Protein AF-A0A9J5WFI3-F1 (afdb_monomer_lite)

Sequence (88 aa):
MNILSFCSNVWCLPITNDVGTNNEQLLKDEFYIGLGQKRATGEEYYNFLDEFMKVVKQNYGEKVLVQVSNLKLVKDHIDFQVTSDICN

Secondary structure (DSSP, 8-state):
--------TTSEEEEEE------HHHHT-TT--S-SSPPP-THHHHHHHHHHHHHHHHHH-TTEEEEEE---TTSSSEEEEEEETT--

Organism: Solanum commersonii (NCBI:txid4109)

Foldseek 3Di:
DDPPLCDDPVFKDKDKDAQFFPDVVLLPDPPNPGDSDHGDDDPVVVVVVVVVVVVLCVVQHPQKDKDWPDPDPPDRITIIIIGHPPSD

Radius of gyration: 15.44 Å; chains: 1; bounding box: 37×34×35 Å

InterPro domains:
  IPR012301 Malic enzyme, N-terminal domain [PF00390] (11-70)
  IPR037062 Malic enzyme, N-terminal domain superfamily [G3DSA:3.40.50.10380] (3-84)
  IPR046346 Aminoacid dehydrogenase-like, N-terminal domain superfamily [SSF53223] (6-72)

pLDDT: mean 75.85, std 15.87, range [30.75, 92.62]

Structure (mmCIF, N/CA/C/O backbone):
data_AF-A0A9J5WFI3-F1
#
_entry.id   AF-A0A9J5WFI3-F1
#
loop_
_atom_site.group_PDB
_atom_site.id
_atom_site.type_symbol
_atom_site.label_atom_id
_atom_site.label_alt_id
_atom_site.label_comp_id
_atom_site.label_asym_id
_atom_site.label_entity_id
_atom_site.label_seq_id
_atom_site.pdbx_PDB_ins_code
_atom_site.Cartn_x
_atom_site.Cartn_y
_atom_site.Cartn_z
_atom_site.occupancy
_atom_site.B_iso_or_equiv
_atom_site.auth_seq_id
_atom_site.auth_comp_id
_atom_site.auth_asym_id
_atom_site.auth_atom_id
_atom_site.pdbx_PDB_model_num
ATOM 1 N N . MET A 1 1 ? 6.442 28.535 -12.485 1.00 31.44 1 MET A N 1
ATOM 2 C CA . MET A 1 1 ? 6.742 27.680 -13.650 1.00 31.44 1 MET A CA 1
ATOM 3 C C . MET A 1 1 ? 6.133 26.323 -13.337 1.00 31.44 1 MET A C 1
ATOM 5 O O . MET A 1 1 ? 6.713 25.571 -12.570 1.00 31.44 1 MET A O 1
ATOM 9 N N . ASN A 1 2 ? 4.887 26.097 -13.762 1.00 30.75 2 ASN A N 1
ATOM 10 C CA . ASN A 1 2 ? 4.140 24.887 -13.416 1.00 30.75 2 ASN A CA 1
ATOM 11 C C . ASN A 1 2 ? 4.513 23.799 -14.420 1.00 30.75 2 ASN A C 1
ATOM 13 O O . ASN A 1 2 ? 4.014 23.804 -15.541 1.00 30.75 2 ASN A O 1
ATOM 17 N N . ILE A 1 3 ? 5.408 22.898 -14.028 1.00 38.53 3 ILE A N 1
ATOM 18 C CA . ILE A 1 3 ? 5.637 21.663 -14.775 1.00 38.53 3 ILE A CA 1
ATOM 19 C C . ILE A 1 3 ? 4.525 20.701 -14.351 1.00 38.53 3 ILE A C 1
ATOM 21 O O . ILE A 1 3 ? 4.667 19.937 -13.403 1.00 38.53 3 ILE A O 1
ATOM 25 N N . LEU A 1 4 ? 3.380 20.776 -15.031 1.00 44.34 4 LEU A N 1
ATOM 26 C CA . LEU A 1 4 ? 2.538 19.595 -15.192 1.00 44.34 4 LEU A CA 1
ATOM 27 C C . LEU A 1 4 ? 3.256 18.741 -16.236 1.00 44.34 4 LEU A C 1
ATOM 29 O O . LEU A 1 4 ? 3.051 18.9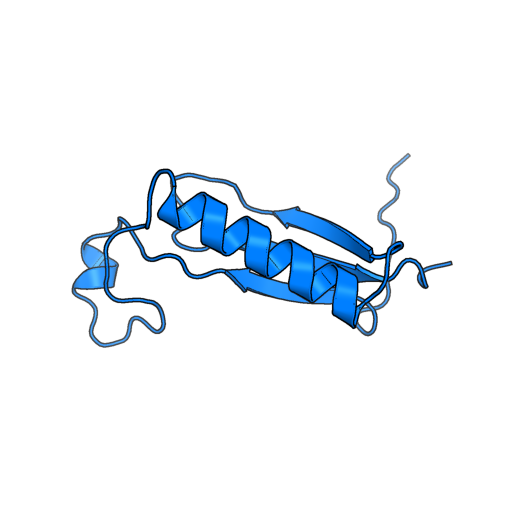19 -17.434 1.00 44.34 4 LEU A O 1
ATOM 33 N N . 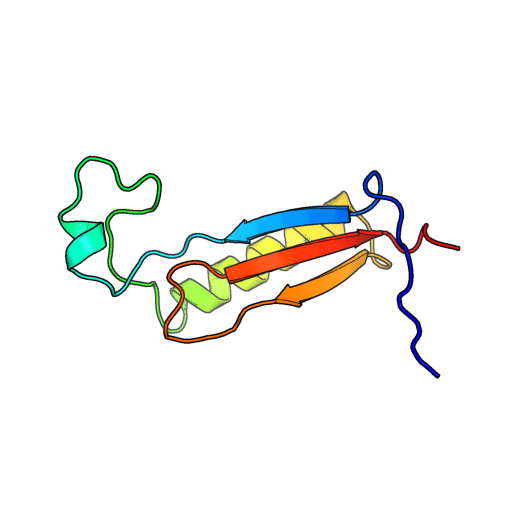SER A 1 5 ? 4.180 17.895 -15.779 1.00 52.91 5 SER A N 1
ATOM 34 C CA . SER A 1 5 ? 4.740 16.853 -16.634 1.00 52.91 5 SER A CA 1
ATOM 35 C C . SER A 1 5 ? 3.586 15.930 -17.024 1.00 52.91 5 SER A C 1
ATOM 37 O O . SER A 1 5 ? 3.054 15.203 -16.186 1.00 52.91 5 SER A O 1
ATOM 39 N N . PHE A 1 6 ? 3.131 16.028 -18.273 1.00 50.47 6 PHE A N 1
ATOM 40 C CA . PHE A 1 6 ? 2.167 15.100 -18.850 1.00 50.47 6 PHE A CA 1
ATOM 41 C C . PHE A 1 6 ? 2.918 13.815 -19.196 1.00 50.47 6 PHE A C 1
ATOM 43 O O . PHE A 1 6 ? 3.363 13.628 -20.326 1.00 50.47 6 PHE A O 1
ATOM 50 N N . CYS A 1 7 ? 3.080 12.925 -18.220 1.00 55.16 7 CYS A N 1
ATOM 51 C CA . CYS A 1 7 ? 3.433 11.554 -18.551 1.00 55.16 7 CYS A CA 1
ATOM 52 C C . CYS A 1 7 ? 2.202 10.913 -19.207 1.00 55.16 7 CYS A C 1
ATOM 54 O O . CYS A 1 7 ? 1.086 11.026 -18.697 1.00 55.16 7 CYS A O 1
ATOM 56 N N . SER A 1 8 ? 2.365 10.334 -20.400 1.00 57.53 8 SER A N 1
ATOM 57 C CA . SER A 1 8 ? 1.232 9.736 -21.115 1.00 57.53 8 SER A CA 1
ATOM 58 C C . SER A 1 8 ? 0.619 8.618 -20.258 1.00 57.53 8 SER A C 1
ATOM 60 O O . SER A 1 8 ? 1.372 7.849 -19.661 1.00 57.53 8 SER A O 1
ATOM 62 N N . ASN A 1 9 ? -0.714 8.479 -20.237 1.00 58.91 9 ASN A N 1
ATOM 63 C CA . ASN A 1 9 ? -1.434 7.492 -19.405 1.00 58.91 9 ASN A CA 1
ATOM 64 C C . ASN A 1 9 ? -0.960 6.034 -19.587 1.00 58.91 9 ASN A C 1
ATOM 66 O O . ASN A 1 9 ? -1.269 5.189 -18.758 1.00 58.91 9 ASN A O 1
ATOM 70 N N . VAL A 1 10 ? -0.225 5.730 -20.660 1.00 64.38 10 VAL A N 1
ATOM 71 C CA . VAL A 1 10 ? 0.306 4.391 -20.959 1.00 64.38 10 VAL A CA 1
ATOM 72 C C . VAL A 1 10 ? 1.548 4.042 -20.123 1.00 64.38 10 VAL A C 1
ATOM 74 O O . VAL A 1 10 ? 1.861 2.868 -19.963 1.00 64.38 10 VAL A O 1
ATOM 77 N N . TRP A 1 11 ? 2.249 5.043 -19.578 1.00 72.44 11 TRP A N 1
ATOM 78 C CA . TRP A 1 11 ? 3.479 4.864 -18.788 1.00 72.44 11 TRP A CA 1
ATOM 79 C C . TRP A 1 11 ? 3.253 4.969 -17.278 1.00 72.44 11 TRP A C 1
ATOM 81 O O . TRP A 1 11 ? 4.190 4.773 -16.507 1.00 72.44 11 TRP A O 1
ATOM 91 N N . CYS A 1 12 ? 2.026 5.284 -16.854 1.00 78.12 12 CYS A N 1
ATOM 92 C CA . CYS A 1 12 ? 1.652 5.403 -15.451 1.00 78.12 12 CYS A CA 1
ATOM 93 C C . CYS A 1 12 ? 0.736 4.249 -15.045 1.00 78.12 12 CYS A C 1
ATOM 95 O O . CYS A 1 12 ? -0.332 4.063 -15.623 1.00 78.12 12 CYS A O 1
ATOM 97 N N . LEU A 1 13 ? 1.122 3.529 -13.997 1.00 83.56 13 LEU A N 1
ATOM 98 C CA . LEU A 1 13 ? 0.316 2.490 -13.377 1.00 83.56 13 LEU A CA 1
ATOM 99 C C . LEU A 1 13 ? -0.207 2.990 -12.019 1.00 83.56 13 LEU A C 1
ATOM 101 O O . LEU A 1 13 ? 0.588 3.128 -11.081 1.00 83.56 13 LEU A O 1
ATOM 105 N N . PRO A 1 14 ? -1.515 3.285 -11.891 1.00 83.44 14 PRO A N 1
ATOM 106 C CA . PRO A 1 14 ? -2.124 3.536 -10.594 1.00 83.44 14 PRO A CA 1
ATOM 107 C C . PRO A 1 14 ? -2.256 2.213 -9.832 1.00 83.44 14 PRO A C 1
ATOM 109 O O . PRO A 1 14 ? -2.809 1.240 -10.342 1.00 83.44 14 PRO A O 1
ATOM 112 N N . ILE A 1 15 ? -1.740 2.181 -8.609 1.00 84.62 15 ILE A N 1
ATOM 113 C CA . ILE A 1 15 ? -1.776 1.027 -7.715 1.00 84.62 15 ILE A CA 1
ATOM 114 C C . ILE A 1 15 ? -2.362 1.487 -6.389 1.00 84.62 15 ILE A C 1
ATOM 116 O O . ILE A 1 15 ? -1.823 2.383 -5.747 1.00 84.62 15 ILE A O 1
ATOM 120 N N . THR A 1 16 ? -3.431 0.845 -5.943 1.00 84.25 16 THR A N 1
ATOM 121 C CA . THR A 1 16 ? -3.988 1.079 -4.612 1.00 84.25 16 THR A CA 1
ATOM 122 C C . THR A 1 16 ? -3.528 -0.046 -3.699 1.00 84.25 16 THR A C 1
ATOM 124 O O . THR A 1 16 ? -3.865 -1.208 -3.919 1.00 84.25 16 THR A O 1
ATOM 127 N N . ASN A 1 17 ? -2.729 0.294 -2.689 1.00 83.94 17 ASN A N 1
ATOM 128 C CA . ASN A 1 17 ? -2.333 -0.655 -1.663 1.00 83.94 17 ASN A CA 1
ATOM 129 C C . ASN A 1 17 ? -3.391 -0.681 -0.557 1.00 83.94 17 ASN A C 1
ATOM 131 O O . ASN A 1 17 ? -3.572 0.304 0.172 1.00 83.94 17 ASN A O 1
ATOM 135 N N . ASP A 1 18 ? -4.070 -1.815 -0.437 1.00 84.88 18 ASP A N 1
ATOM 136 C CA . ASP A 1 18 ? -5.020 -2.065 0.628 1.00 84.88 18 ASP A CA 1
ATOM 137 C C . ASP A 1 18 ? -4.358 -2.855 1.756 1.00 84.88 18 ASP A C 1
ATOM 139 O O . ASP A 1 18 ? -4.049 -4.034 1.622 1.00 84.88 18 ASP A O 1
ATOM 143 N N . VAL A 1 19 ? -4.147 -2.180 2.883 1.00 85.19 19 VAL A N 1
ATOM 144 C CA . VAL A 1 19 ? -3.604 -2.763 4.120 1.00 85.19 19 VAL A CA 1
ATOM 145 C C . VAL A 1 19 ? -4.670 -2.824 5.217 1.00 85.19 19 VAL A C 1
ATOM 147 O O . VAL A 1 19 ? -4.338 -2.921 6.398 1.00 85.19 19 VAL A O 1
ATOM 150 N N . GLY A 1 20 ? -5.948 -2.716 4.843 1.00 82.69 20 GLY A N 1
ATOM 151 C CA . GLY A 1 20 ? -7.073 -2.626 5.762 1.00 82.69 20 GLY A CA 1
ATOM 152 C C . GLY A 1 20 ? -7.463 -1.190 6.115 1.00 82.69 20 GLY A C 1
ATOM 153 O O . GLY A 1 20 ? -6.736 -0.218 5.884 1.00 82.69 20 GLY A O 1
ATOM 154 N N . THR A 1 21 ? -8.636 -1.076 6.731 1.00 84.31 21 THR A N 1
ATOM 155 C CA . THR A 1 21 ? -9.300 0.187 7.056 1.00 84.31 21 THR A CA 1
ATOM 156 C C . THR A 1 21 ? -9.509 0.328 8.560 1.00 84.31 21 THR A C 1
ATOM 158 O O . THR A 1 21 ? -9.843 -0.622 9.264 1.00 84.31 21 THR A O 1
ATOM 161 N N . ASN A 1 22 ? -9.352 1.546 9.085 1.00 85.81 22 ASN A N 1
ATOM 162 C CA . ASN A 1 22 ? -9.727 1.833 10.474 1.00 85.81 22 ASN A CA 1
ATOM 163 C C . ASN A 1 22 ? -11.187 2.287 10.610 1.00 85.81 22 ASN A C 1
ATOM 165 O O . ASN A 1 22 ? -11.689 2.379 11.736 1.00 85.81 22 ASN A O 1
ATOM 169 N N . ASN A 1 23 ? -11.870 2.520 9.489 1.00 85.88 23 ASN A N 1
ATOM 170 C CA . ASN A 1 23 ? -13.243 2.983 9.428 1.00 85.88 23 ASN A CA 1
ATOM 171 C C . ASN A 1 23 ? -14.222 1.839 9.725 1.00 85.88 23 ASN A C 1
ATOM 173 O O . ASN A 1 23 ? -14.429 0.928 8.928 1.00 85.88 23 ASN A O 1
ATOM 177 N N . GLU A 1 24 ? -14.866 1.902 10.888 1.00 85.50 24 GLU A N 1
ATOM 178 C CA . GLU A 1 24 ? -15.814 0.871 11.321 1.00 85.50 24 GLU A CA 1
ATOM 179 C C . GLU A 1 24 ? -17.081 0.793 10.477 1.00 85.50 24 GLU A C 1
ATOM 181 O O . GLU A 1 24 ? -17.752 -0.235 10.510 1.00 85.50 24 GLU A O 1
ATOM 186 N N . GLN A 1 25 ? -17.428 1.856 9.748 1.00 85.94 25 GLN A N 1
ATOM 187 C CA . GLN A 1 25 ? -18.566 1.823 8.833 1.00 85.94 25 GLN A CA 1
ATOM 188 C C . GLN A 1 25 ? -18.248 0.937 7.629 1.00 85.94 25 GLN A C 1
ATOM 190 O O . GLN A 1 25 ? -19.073 0.107 7.275 1.00 85.94 25 GLN A O 1
ATOM 195 N N . LEU A 1 26 ? -17.031 1.041 7.083 1.00 84.69 26 LEU A N 1
ATOM 196 C CA . LEU A 1 26 ? -16.576 0.214 5.961 1.00 84.69 26 LEU A CA 1
ATOM 197 C C . LEU A 1 26 ? -16.373 -1.248 6.367 1.00 84.69 26 LEU A C 1
ATOM 199 O O . LEU A 1 26 ? -16.727 -2.144 5.616 1.00 84.69 26 LEU A O 1
ATOM 203 N N . LEU A 1 27 ? -15.886 -1.508 7.584 1.00 85.19 27 LEU A N 1
ATOM 204 C CA . LEU A 1 27 ? -15.760 -2.880 8.102 1.00 85.19 27 LEU A CA 1
ATOM 205 C C . LEU A 1 27 ? -17.106 -3.595 8.284 1.00 85.19 27 LEU A C 1
ATOM 207 O O . LEU A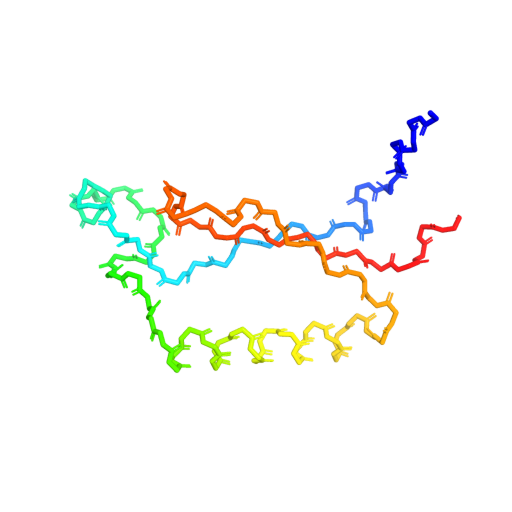 1 27 ? -17.142 -4.820 8.354 1.00 85.19 27 LEU A O 1
ATOM 211 N N . LYS A 1 28 ? -18.195 -2.835 8.431 1.00 86.12 28 LYS A N 1
ATOM 212 C CA . LYS A 1 28 ? -19.559 -3.358 8.588 1.00 86.12 28 LYS A CA 1
ATOM 213 C C . LYS A 1 28 ? -20.348 -3.325 7.279 1.00 86.12 28 LYS A C 1
ATOM 215 O O . LYS A 1 28 ? -21.492 -3.769 7.269 1.00 86.12 28 LYS A O 1
ATOM 220 N N . ASP A 1 29 ? -19.769 -2.771 6.219 1.00 87.81 29 ASP A N 1
ATOM 221 C CA . ASP A 1 29 ? -20.409 -2.660 4.918 1.00 87.81 29 ASP A CA 1
ATOM 222 C C . ASP A 1 29 ? -20.158 -3.940 4.113 1.00 87.81 29 ASP A C 1
ATOM 224 O O . ASP A 1 29 ? -19.021 -4.273 3.782 1.00 87.81 29 ASP A O 1
ATOM 228 N N . GLU A 1 30 ? -21.234 -4.656 3.784 1.00 85.50 30 GLU A N 1
ATOM 229 C CA . GLU A 1 30 ? -21.186 -5.874 2.966 1.00 85.50 30 GLU A CA 1
ATOM 230 C C . GLU A 1 30 ? -20.701 -5.607 1.529 1.00 85.50 30 GLU A C 1
ATOM 232 O O . GLU A 1 30 ? -20.276 -6.536 0.843 1.00 85.50 30 GLU A O 1
ATOM 237 N N . PHE A 1 31 ? -20.736 -4.350 1.073 1.00 89.00 31 PHE A N 1
ATOM 238 C CA . PHE A 1 31 ? -20.279 -3.937 -0.255 1.00 89.00 31 PHE A CA 1
ATOM 239 C C . PHE A 1 31 ? -18.873 -3.329 -0.258 1.00 89.00 31 PHE A C 1
ATOM 241 O O . PHE A 1 31 ? -18.407 -2.873 -1.309 1.00 89.00 31 PHE A O 1
ATOM 248 N N . TYR A 1 32 ? -18.177 -3.308 0.882 1.00 83.44 32 TYR A N 1
ATOM 249 C CA . TYR A 1 32 ? -16.795 -2.851 0.914 1.00 83.44 32 TYR A CA 1
ATOM 250 C C . TYR A 1 32 ? -15.899 -3.820 0.131 1.00 83.44 32 TYR A C 1
ATOM 252 O O . TYR A 1 32 ? -15.747 -4.986 0.480 1.00 83.44 32 TYR A O 1
ATOM 260 N N . ILE A 1 33 ? -15.300 -3.319 -0.951 1.00 84.94 33 ILE A N 1
ATOM 261 C CA . ILE A 1 33 ? -14.456 -4.108 -1.863 1.00 84.94 33 ILE A CA 1
ATOM 262 C C . ILE A 1 33 ? -13.039 -4.357 -1.328 1.00 84.94 33 ILE A C 1
ATOM 264 O O . ILE A 1 33 ? -12.279 -5.102 -1.944 1.00 84.94 33 ILE A O 1
ATOM 268 N N . GLY A 1 34 ? -12.667 -3.689 -0.236 1.00 83.56 34 GLY A N 1
ATOM 269 C CA . GLY A 1 34 ? -11.344 -3.793 0.361 1.00 83.56 34 GLY A CA 1
ATOM 270 C C . GLY A 1 34 ? -11.240 -4.869 1.443 1.00 83.56 34 GLY A C 1
ATOM 271 O O . GLY A 1 34 ? -12.162 -5.640 1.706 1.00 83.56 34 GLY A O 1
ATOM 272 N N . LEU A 1 35 ? -10.098 -4.898 2.123 1.00 83.25 35 LEU A N 1
ATOM 273 C CA . LEU A 1 35 ? -9.821 -5.808 3.224 1.00 83.25 35 LEU A CA 1
ATOM 274 C C . LEU A 1 35 ? -10.665 -5.447 4.451 1.00 83.25 35 LEU A C 1
ATOM 276 O O . LEU A 1 35 ? -10.442 -4.419 5.094 1.00 83.25 35 LEU A O 1
ATOM 280 N N . GLY A 1 36 ? -11.591 -6.335 4.820 1.00 84.19 36 GLY A N 1
ATOM 281 C CA . GLY A 1 36 ? -12.451 -6.242 6.009 1.00 84.19 36 GLY A CA 1
ATOM 282 C C . GLY A 1 36 ? -11.722 -6.416 7.350 1.00 84.19 36 GLY A C 1
ATOM 283 O O . GLY A 1 36 ? -12.241 -7.056 8.261 1.00 84.19 36 GLY A O 1
ATOM 284 N N . GLN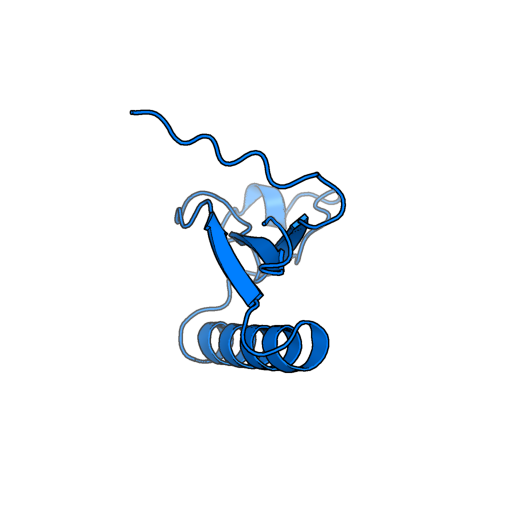 A 1 37 ? -10.512 -5.875 7.480 1.00 86.44 37 GLN A N 1
ATOM 285 C CA . GLN A 1 37 ? -9.707 -5.899 8.698 1.00 86.44 37 GLN A CA 1
ATOM 286 C C . GLN A 1 37 ? -9.182 -4.505 9.044 1.00 86.44 37 GLN A C 1
ATOM 288 O O . GLN A 1 37 ? -9.101 -3.614 8.194 1.00 86.44 37 GLN A O 1
ATOM 293 N N . LYS A 1 38 ? -8.805 -4.325 10.315 1.00 86.69 38 LYS A N 1
ATOM 294 C CA . LYS A 1 38 ? -8.146 -3.099 10.775 1.00 86.69 38 LYS A CA 1
ATOM 295 C C . LYS A 1 38 ? -6.807 -2.920 10.065 1.00 86.69 38 LYS A C 1
ATOM 297 O O . LYS A 1 38 ? -6.165 -3.895 9.684 1.00 86.69 38 LYS A O 1
ATOM 302 N N . ARG A 1 39 ? -6.396 -1.662 9.901 1.00 84.56 39 ARG A N 1
ATOM 303 C CA . ARG A 1 39 ? -5.164 -1.317 9.189 1.00 84.56 39 ARG A CA 1
ATOM 304 C C . ARG A 1 39 ? -3.955 -2.006 9.833 1.00 84.56 39 ARG A C 1
ATOM 306 O O . ARG A 1 39 ? -3.750 -1.846 11.037 1.00 84.56 39 ARG A O 1
ATOM 313 N N . ALA A 1 40 ? -3.136 -2.685 9.031 1.00 85.44 40 ALA A N 1
ATOM 314 C CA . ALA A 1 40 ? -1.846 -3.213 9.473 1.00 85.44 40 ALA A CA 1
ATOM 315 C C . ALA A 1 40 ? -0.955 -2.078 10.006 1.00 85.44 40 ALA A C 1
ATOM 317 O O . ALA A 1 40 ? -0.907 -0.980 9.442 1.00 85.44 40 ALA A O 1
ATOM 318 N N . THR A 1 41 ? -0.241 -2.323 11.104 1.00 84.75 41 THR A N 1
ATOM 319 C CA . THR A 1 41 ? 0.626 -1.317 11.738 1.00 84.75 41 THR A CA 1
ATOM 320 C C . THR A 1 41 ? 1.993 -1.896 12.065 1.00 84.75 41 THR A C 1
ATOM 322 O O . THR A 1 41 ? 2.167 -3.109 12.144 1.00 84.75 41 THR A O 1
ATOM 325 N N . GLY A 1 42 ? 2.975 -1.015 12.263 1.00 87.75 42 GLY A N 1
ATOM 326 C CA . GLY A 1 42 ? 4.321 -1.426 12.642 1.00 87.75 42 GLY A CA 1
ATOM 327 C C . GLY A 1 42 ? 4.976 -2.301 11.576 1.00 87.75 42 GLY A C 1
ATOM 328 O O . GLY A 1 42 ? 4.942 -1.974 10.392 1.00 87.75 42 GLY A O 1
ATOM 329 N N . GLU A 1 43 ? 5.598 -3.391 12.017 1.00 91.06 43 GLU A N 1
ATOM 330 C CA . GLU A 1 43 ? 6.452 -4.246 11.189 1.00 91.06 43 GLU A CA 1
ATOM 331 C C . GLU A 1 43 ? 5.714 -4.871 9.999 1.00 91.06 43 GLU A C 1
ATOM 333 O O . GLU A 1 43 ? 6.237 -4.861 8.891 1.00 91.06 43 GLU A O 1
ATOM 338 N N . GLU A 1 44 ? 4.478 -5.332 10.191 1.00 86.44 44 GLU A N 1
ATOM 339 C CA . GLU A 1 44 ? 3.674 -5.948 9.128 1.00 86.44 44 GLU A CA 1
ATOM 340 C C . GLU A 1 44 ? 3.469 -4.997 7.940 1.00 86.44 44 GLU A C 1
ATOM 342 O O . GLU A 1 44 ? 3.683 -5.366 6.785 1.00 86.44 44 GLU A O 1
ATOM 347 N N . TYR A 1 45 ? 3.136 -3.737 8.231 1.00 86.00 45 TYR A N 1
ATOM 348 C CA . TYR A 1 45 ? 2.960 -2.706 7.212 1.00 86.00 45 TYR A CA 1
ATOM 349 C C . TYR A 1 45 ? 4.270 -2.400 6.472 1.00 86.00 45 TYR A C 1
ATOM 351 O O . TYR A 1 45 ? 4.281 -2.269 5.247 1.00 86.00 45 TYR A O 1
ATOM 359 N N . TYR A 1 46 ? 5.386 -2.298 7.200 1.00 87.00 46 TYR A N 1
ATOM 360 C CA . TYR A 1 46 ? 6.687 -2.024 6.587 1.00 87.00 46 TYR A CA 1
ATOM 361 C C . TYR A 1 46 ? 7.205 -3.201 5.756 1.00 87.00 46 TYR A C 1
ATOM 363 O O . TYR A 1 46 ? 7.749 -2.967 4.680 1.00 87.00 46 TYR A O 1
ATOM 371 N N . ASN A 1 47 ? 6.989 -4.43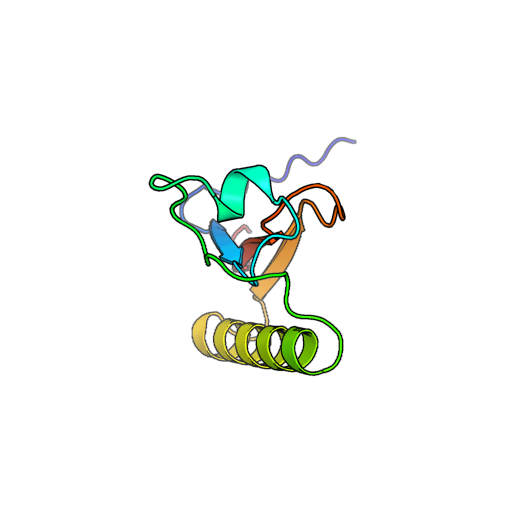9 6.204 1.00 90.94 47 ASN A N 1
ATOM 372 C CA . ASN A 1 47 ? 7.368 -5.643 5.465 1.00 90.94 47 ASN A CA 1
ATOM 373 C C . ASN A 1 47 ? 6.612 -5.734 4.137 1.00 90.94 47 ASN A C 1
ATOM 375 O O . ASN A 1 47 ? 7.229 -5.973 3.100 1.00 90.94 47 ASN A O 1
ATOM 379 N N . PHE A 1 48 ? 5.306 -5.449 4.154 1.00 89.62 48 PHE A N 1
ATOM 380 C CA . PHE A 1 48 ? 4.512 -5.359 2.932 1.00 89.62 48 PHE A CA 1
ATOM 381 C C . PHE A 1 48 ? 5.082 -4.310 1.963 1.00 89.62 48 PHE A C 1
ATOM 383 O O . PHE A 1 48 ? 5.258 -4.576 0.774 1.00 89.62 48 PHE A O 1
ATOM 390 N N . LEU A 1 49 ? 5.372 -3.100 2.457 1.00 88.50 49 LEU A N 1
ATOM 391 C CA . LEU A 1 49 ? 5.888 -2.027 1.605 1.00 88.50 49 LEU A CA 1
ATOM 392 C C . LEU A 1 49 ? 7.263 -2.359 1.023 1.00 88.50 49 LEU A C 1
ATOM 394 O O . LEU A 1 49 ? 7.527 -2.036 -0.134 1.00 88.50 49 LEU A O 1
ATOM 398 N N . ASP A 1 50 ? 8.136 -2.987 1.807 1.00 91.25 50 ASP A N 1
ATOM 399 C CA . ASP A 1 50 ? 9.458 -3.408 1.350 1.00 91.25 50 ASP A CA 1
ATOM 400 C C . ASP A 1 50 ? 9.353 -4.462 0.237 1.00 91.25 50 ASP A C 1
ATOM 402 O O . ASP A 1 50 ? 10.004 -4.335 -0.804 1.00 91.25 50 ASP A O 1
ATOM 406 N N . GLU A 1 51 ? 8.473 -5.453 0.398 1.00 91.69 51 GLU A N 1
ATOM 407 C CA . GLU A 1 51 ? 8.182 -6.440 -0.644 1.00 91.69 51 GLU A CA 1
ATOM 408 C C . GLU A 1 51 ? 7.628 -5.777 -1.912 1.00 91.69 51 GLU A C 1
ATOM 410 O O . GLU A 1 51 ? 8.145 -6.008 -3.009 1.00 91.69 51 GLU A O 1
ATOM 415 N N . PHE A 1 52 ? 6.646 -4.885 -1.766 1.00 90.69 52 PHE A N 1
ATOM 416 C CA . PHE A 1 52 ? 6.072 -4.141 -2.884 1.00 90.69 52 PHE A CA 1
ATOM 417 C C . PHE A 1 52 ? 7.146 -3.371 -3.664 1.00 90.69 52 PHE A C 1
ATOM 419 O O . PHE A 1 52 ? 7.244 -3.492 -4.887 1.00 90.69 52 PHE A O 1
ATOM 426 N N . MET A 1 53 ? 8.004 -2.624 -2.966 1.00 90.06 53 MET A N 1
ATOM 427 C CA . MET A 1 53 ? 9.071 -1.850 -3.600 1.00 90.06 53 MET A CA 1
ATOM 428 C C . MET A 1 53 ? 10.104 -2.743 -4.295 1.00 90.06 53 MET A C 1
ATOM 430 O O . MET A 1 53 ? 10.588 -2.386 -5.373 1.00 90.06 53 MET A O 1
ATOM 434 N N . LYS A 1 54 ? 10.430 -3.909 -3.722 1.00 92.62 54 LYS A N 1
ATOM 435 C CA . LYS A 1 54 ? 11.318 -4.896 -4.354 1.00 92.62 54 LYS A CA 1
ATOM 436 C C . LYS A 1 54 ? 10.729 -5.417 -5.661 1.00 92.62 54 LYS A C 1
ATOM 438 O O . LYS A 1 54 ? 11.422 -5.398 -6.677 1.00 92.62 54 LYS A O 1
ATOM 443 N N . VAL A 1 55 ? 9.457 -5.813 -5.659 1.00 91.56 55 VAL A N 1
ATOM 444 C CA . VAL A 1 55 ? 8.764 -6.315 -6.856 1.00 91.56 55 VAL A CA 1
ATOM 445 C C . VAL A 1 55 ? 8.656 -5.230 -7.930 1.00 91.56 55 VAL A C 1
ATOM 447 O O . VAL A 1 55 ? 8.917 -5.496 -9.103 1.00 91.56 55 VAL A O 1
ATOM 450 N N . VAL A 1 56 ? 8.340 -3.988 -7.550 1.00 90.00 56 VAL A N 1
ATOM 451 C CA . VAL A 1 56 ? 8.276 -2.858 -8.491 1.00 90.00 56 VAL A CA 1
ATOM 452 C C . VAL A 1 56 ? 9.628 -2.633 -9.170 1.00 90.00 56 VAL A C 1
ATOM 454 O O . VAL A 1 56 ? 9.684 -2.540 -10.395 1.00 90.00 56 VAL A O 1
ATOM 457 N N . LYS A 1 57 ? 10.729 -2.615 -8.411 1.00 89.44 57 LYS A N 1
ATOM 458 C CA . LYS A 1 57 ? 12.076 -2.472 -8.987 1.00 89.44 57 LYS A CA 1
ATOM 459 C C . LYS A 1 57 ? 12.461 -3.642 -9.888 1.00 89.44 57 LYS A C 1
ATOM 461 O O . LYS A 1 57 ? 13.048 -3.425 -10.942 1.00 89.44 57 LYS A O 1
ATOM 466 N N . GLN A 1 58 ? 12.114 -4.869 -9.503 1.00 91.06 58 GLN A N 1
ATOM 467 C CA . GLN A 1 58 ? 12.396 -6.061 -10.307 1.00 91.06 58 GLN A CA 1
ATOM 468 C C . GLN A 1 58 ? 11.647 -6.049 -11.646 1.00 91.06 58 GLN A C 1
ATOM 470 O O . GLN A 1 58 ? 12.222 -6.422 -12.665 1.00 91.06 58 GLN A O 1
ATOM 475 N N . ASN A 1 59 ? 10.395 -5.583 -11.658 1.00 89.12 59 ASN A N 1
ATOM 476 C CA . ASN A 1 59 ? 9.547 -5.606 -12.851 1.00 89.12 59 ASN A CA 1
ATOM 477 C C . ASN A 1 59 ? 9.738 -4.386 -13.768 1.00 89.12 59 ASN A C 1
ATOM 479 O O . ASN A 1 59 ? 9.663 -4.527 -14.986 1.00 89.12 59 ASN A O 1
ATOM 483 N N . TYR A 1 60 ? 9.979 -3.196 -13.204 1.00 85.69 60 TYR A N 1
ATOM 484 C CA . TYR A 1 60 ? 10.055 -1.932 -13.955 1.00 85.69 60 TYR A CA 1
ATOM 485 C C . TYR A 1 60 ? 11.476 -1.350 -14.053 1.00 85.69 60 TYR A C 1
ATOM 487 O O . TYR A 1 60 ? 11.696 -0.371 -14.769 1.00 85.69 60 TYR A O 1
ATOM 495 N N . GLY A 1 61 ? 12.452 -1.967 -13.382 1.00 87.38 61 GLY A N 1
ATOM 496 C CA . GLY A 1 61 ? 13.859 -1.572 -13.386 1.00 87.38 61 GLY A CA 1
ATOM 497 C C . GLY A 1 61 ? 14.207 -0.471 -12.379 1.00 87.38 61 GLY A C 1
ATOM 498 O O . GLY A 1 61 ? 13.354 0.107 -11.713 1.00 87.38 61 GLY A O 1
ATOM 499 N N . GLU A 1 62 ? 15.499 -0.147 -12.289 1.00 86.56 62 GLU A N 1
ATOM 500 C CA . GLU A 1 62 ? 16.039 0.824 -11.316 1.00 86.56 62 GLU A CA 1
ATOM 501 C C . GLU A 1 62 ? 15.628 2.283 -11.583 1.00 86.56 62 GLU A C 1
ATOM 503 O O . GLU A 1 62 ? 15.735 3.127 -10.699 1.00 86.56 62 GLU A O 1
ATOM 508 N N . LYS A 1 63 ? 15.151 2.594 -12.796 1.00 84.31 63 LYS A N 1
ATOM 509 C CA . LYS A 1 63 ? 14.709 3.944 -13.205 1.00 84.31 63 LYS A CA 1
ATOM 510 C C . LYS A 1 63 ? 13.198 4.147 -13.061 1.00 84.31 63 LYS A C 1
ATOM 512 O O . LYS A 1 63 ? 12.590 4.952 -13.762 1.00 84.31 63 LYS A O 1
ATOM 517 N N . VAL A 1 64 ? 12.559 3.341 -12.222 1.00 84.75 64 VAL A N 1
ATOM 518 C CA . VAL A 1 64 ? 11.139 3.493 -11.928 1.00 84.75 64 VAL A CA 1
ATOM 519 C C . VAL A 1 64 ? 10.946 4.607 -10.902 1.00 84.75 64 VAL A C 1
ATOM 521 O O . VAL A 1 64 ? 11.566 4.614 -9.838 1.00 84.75 64 VAL A O 1
ATOM 524 N N . LEU A 1 65 ? 10.058 5.545 -11.207 1.00 84.44 65 LEU A N 1
ATOM 525 C CA . LEU A 1 65 ? 9.606 6.563 -10.275 1.00 84.44 65 LEU A CA 1
ATOM 526 C C . LEU A 1 65 ? 8.340 6.058 -9.580 1.00 84.44 65 LEU A C 1
ATOM 528 O O . LEU A 1 65 ? 7.336 5.744 -10.218 1.00 84.44 65 LEU A O 1
ATOM 532 N N . VAL A 1 66 ? 8.385 5.998 -8.252 1.00 85.25 66 VAL A N 1
ATOM 533 C CA . VAL A 1 66 ? 7.227 5.666 -7.421 1.00 85.25 66 VAL A CA 1
ATOM 534 C C . VAL A 1 66 ? 6.793 6.929 -6.697 1.00 85.25 66 VAL A C 1
ATOM 536 O O . VAL A 1 66 ? 7.470 7.405 -5.786 1.00 85.25 66 VAL A O 1
ATOM 539 N N . GLN A 1 67 ? 5.659 7.483 -7.109 1.00 81.62 67 GLN A N 1
ATOM 540 C CA . GLN A 1 67 ? 5.029 8.607 -6.438 1.00 81.62 67 GLN A CA 1
ATOM 541 C C . GLN A 1 67 ? 3.997 8.083 -5.443 1.00 81.62 67 GLN A C 1
ATOM 543 O O . GLN A 1 67 ? 3.053 7.385 -5.809 1.00 81.62 67 GLN A O 1
ATOM 548 N N . VAL A 1 68 ? 4.158 8.457 -4.177 1.00 80.25 68 VAL A N 1
ATOM 549 C CA . VAL A 1 68 ? 3.178 8.144 -3.136 1.00 80.25 68 VAL A CA 1
ATOM 550 C C . VAL A 1 68 ? 2.208 9.310 -3.018 1.00 80.25 68 VAL A C 1
ATOM 552 O O . VAL A 1 68 ? 2.615 10.444 -2.758 1.00 80.25 68 VAL A O 1
ATOM 555 N N . SER A 1 69 ? 0.924 9.033 -3.201 1.00 69.25 69 SER A N 1
ATOM 556 C CA . SER A 1 69 ? -0.145 10.018 -3.095 1.00 69.25 69 SER A CA 1
ATOM 557 C C . SER A 1 69 ? -1.079 9.653 -1.945 1.00 69.25 69 SER A C 1
ATOM 559 O O . SER A 1 69 ? -1.219 8.494 -1.571 1.00 69.25 69 SER A O 1
ATOM 561 N N . ASN A 1 70 ? -1.734 10.660 -1.363 1.00 64.69 70 ASN A N 1
ATOM 562 C CA . ASN A 1 70 ? -2.736 10.455 -0.311 1.00 64.69 70 ASN A CA 1
ATOM 563 C C . ASN A 1 70 ? -2.232 9.685 0.930 1.00 64.69 70 ASN A C 1
ATOM 565 O O . ASN A 1 70 ? -2.953 8.861 1.483 1.00 64.69 70 ASN A O 1
ATOM 569 N N . LEU A 1 71 ? -1.052 10.034 1.457 1.00 60.88 71 LEU A N 1
ATOM 570 C CA . LEU A 1 71 ? -0.612 9.652 2.811 1.00 60.88 71 LEU A CA 1
ATOM 571 C C . LEU A 1 71 ? -1.432 10.402 3.878 1.00 60.88 71 LEU A C 1
ATOM 573 O O . LEU A 1 71 ? -0.918 11.242 4.615 1.00 60.88 71 LEU A O 1
ATOM 577 N N . LYS A 1 72 ? -2.745 10.184 3.930 1.00 52.34 72 LYS A N 1
ATOM 578 C CA . LYS A 1 72 ? -3.589 10.715 5.001 1.00 52.34 72 LYS A CA 1
ATOM 579 C C . LYS A 1 72 ? -4.151 9.561 5.802 1.00 52.34 72 LYS A C 1
ATOM 581 O O . LYS A 1 72 ? -4.824 8.703 5.251 1.00 52.34 72 LYS A O 1
ATOM 586 N N . LEU A 1 73 ? -3.992 9.656 7.123 1.00 50.69 73 LEU A N 1
ATOM 587 C CA . LEU A 1 73 ? -4.596 8.787 8.146 1.00 50.69 73 LEU A CA 1
ATOM 588 C C . LEU A 1 73 ? -6.125 8.615 8.011 1.00 50.69 73 LEU A C 1
ATOM 590 O O . LEU A 1 73 ? -6.706 7.779 8.691 1.00 50.69 73 LEU A O 1
ATOM 594 N N . VAL A 1 74 ? -6.766 9.427 7.165 1.00 46.88 74 VAL A N 1
ATOM 595 C CA . VAL A 1 74 ? -8.217 9.514 6.960 1.00 46.88 74 VAL A CA 1
ATOM 596 C C . VAL A 1 74 ? -8.687 8.801 5.684 1.00 46.88 74 VAL A C 1
ATOM 598 O O . VAL A 1 74 ? -9.887 8.644 5.500 1.00 46.88 74 VAL A O 1
ATOM 601 N N . LYS A 1 75 ? -7.780 8.405 4.779 1.00 52.53 75 LYS A N 1
ATOM 602 C CA . LYS A 1 75 ? -8.129 7.597 3.604 1.00 52.53 75 LYS A CA 1
ATOM 603 C C . LYS A 1 75 ? -7.672 6.168 3.837 1.00 52.53 75 LYS A C 1
ATOM 605 O O . LYS A 1 75 ? -6.531 5.921 4.213 1.00 52.53 75 LYS A O 1
ATOM 610 N N . ASP A 1 76 ? -8.597 5.241 3.644 1.00 57.50 76 ASP A N 1
ATOM 611 C CA . ASP A 1 76 ? -8.420 3.830 3.971 1.00 57.50 76 ASP A CA 1
ATOM 612 C C . ASP A 1 76 ? -7.447 3.102 3.039 1.00 57.50 76 ASP A C 1
ATOM 614 O O . ASP A 1 76 ? -6.836 2.116 3.436 1.00 57.50 76 ASP A O 1
ATOM 618 N N . HIS A 1 77 ? -7.135 3.699 1.893 1.00 61.81 77 HIS A N 1
ATOM 619 C CA . HIS A 1 77 ? -6.167 3.166 0.950 1.00 61.81 77 HIS A CA 1
ATOM 620 C C . HIS A 1 77 ? -5.030 4.148 0.675 1.00 61.81 77 HIS A C 1
ATOM 622 O O . HIS A 1 77 ? -5.214 5.367 0.744 1.00 61.81 77 HIS A O 1
ATOM 628 N N . ILE A 1 78 ? -3.853 3.597 0.374 1.00 65.38 78 ILE A N 1
ATOM 629 C CA . ILE A 1 78 ? -2.688 4.374 -0.050 1.00 65.38 78 ILE A CA 1
ATOM 630 C C . ILE A 1 78 ? -2.532 4.182 -1.547 1.00 65.38 78 ILE A C 1
ATOM 632 O O . ILE A 1 78 ? -2.343 3.063 -2.024 1.00 65.38 78 ILE A O 1
ATOM 636 N N . ASP A 1 79 ? -2.601 5.291 -2.272 1.00 64.75 79 ASP A N 1
ATOM 637 C CA . ASP A 1 79 ? -2.491 5.290 -3.720 1.00 64.75 79 ASP A CA 1
ATOM 638 C C . ASP A 1 79 ? -1.032 5.531 -4.109 1.00 64.75 79 ASP A C 1
ATOM 640 O O . ASP A 1 79 ? -0.435 6.571 -3.812 1.00 64.75 79 ASP A O 1
ATOM 644 N N . PHE A 1 80 ? -0.457 4.562 -4.800 1.00 72.31 80 P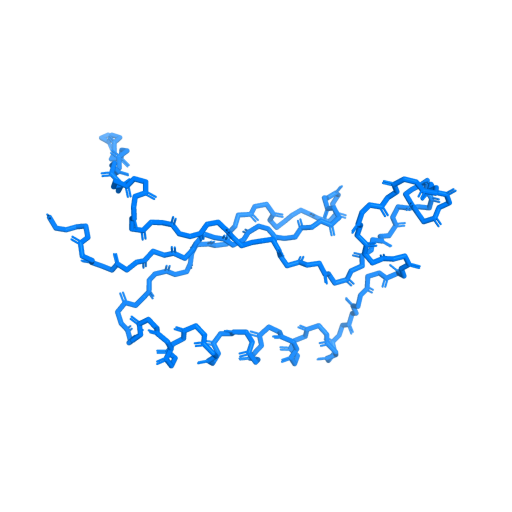HE A N 1
ATOM 645 C CA . PHE A 1 80 ? 0.834 4.662 -5.450 1.00 72.31 80 PHE A CA 1
ATOM 646 C C . PHE A 1 80 ? 0.615 4.906 -6.937 1.00 72.31 80 PHE A C 1
ATOM 648 O O . PHE A 1 80 ? -0.238 4.297 -7.578 1.00 72.31 80 PHE A O 1
ATOM 655 N N . GLN A 1 81 ? 1.420 5.788 -7.505 1.00 69.69 81 GLN A N 1
ATOM 656 C CA . GLN A 1 81 ? 1.537 5.933 -8.942 1.00 69.69 81 GLN A CA 1
ATOM 657 C C . GLN A 1 81 ? 2.953 5.527 -9.321 1.00 69.69 81 GLN A C 1
ATOM 659 O O . GLN A 1 81 ? 3.924 6.171 -8.925 1.00 69.69 81 GLN A O 1
ATOM 664 N N . VAL A 1 82 ? 3.063 4.425 -10.053 1.00 75.75 82 VAL A N 1
ATOM 665 C CA . VAL A 1 82 ? 4.339 3.926 -10.562 1.00 75.75 82 VAL A CA 1
ATOM 666 C C . VAL A 1 82 ? 4.475 4.397 -12.000 1.00 75.75 82 VAL A C 1
ATOM 668 O O . VAL A 1 82 ? 3.570 4.196 -12.806 1.00 75.75 82 VAL A O 1
ATOM 671 N N . THR A 1 83 ? 5.587 5.041 -12.331 1.00 69.31 83 THR A N 1
ATOM 672 C CA . THR A 1 83 ? 5.871 5.493 -13.690 1.00 69.31 83 THR A CA 1
ATOM 673 C C . THR A 1 83 ? 7.293 5.135 -14.079 1.00 69.31 83 THR A C 1
ATOM 675 O O . THR A 1 83 ? 8.227 5.302 -13.301 1.00 69.31 83 THR A O 1
ATOM 678 N N . SER A 1 84 ? 7.476 4.618 -15.289 1.00 65.38 84 SER A N 1
ATOM 679 C CA . SER A 1 84 ? 8.814 4.422 -15.849 1.00 65.38 84 SER A CA 1
ATOM 680 C C . SER A 1 84 ? 9.331 5.742 -16.421 1.00 65.38 84 SER A C 1
ATOM 682 O O . SER A 1 84 ? 8.571 6.433 -17.101 1.00 65.38 84 SER A O 1
ATOM 684 N N . ASP A 1 85 ? 10.618 6.048 -16.236 1.00 56.84 85 ASP A N 1
ATOM 685 C CA . ASP A 1 85 ? 11.334 7.219 -16.792 1.00 56.84 85 ASP A CA 1
ATOM 686 C C . ASP A 1 85 ? 11.351 7.316 -18.341 1.00 56.84 85 ASP A C 1
ATOM 688 O O . ASP A 1 85 ? 12.107 8.091 -18.920 1.00 56.84 85 ASP A O 1
ATOM 692 N N . ILE A 1 86 ? 10.525 6.550 -19.060 1.00 52.91 86 ILE A N 1
ATOM 693 C CA . ILE A 1 86 ? 10.415 6.623 -20.527 1.00 52.91 86 ILE A CA 1
ATOM 694 C C . ILE A 1 86 ? 9.593 7.856 -20.967 1.00 52.91 86 ILE A C 1
ATOM 696 O O . ILE A 1 86 ? 9.510 8.157 -22.153 1.00 52.91 86 ILE A O 1
ATOM 700 N N . CYS A 1 87 ? 9.052 8.638 -20.026 1.00 47.25 87 CYS A N 1
ATOM 701 C CA . CYS A 1 87 ? 8.533 9.984 -20.284 1.00 47.25 87 CYS A CA 1
ATOM 702 C C . CYS A 1 87 ? 9.695 10.989 -20.485 1.00 47.25 87 CYS A C 1
ATOM 704 O O . CYS A 1 87 ? 9.899 11.878 -19.662 1.00 47.25 87 CYS A O 1
ATOM 706 N N . ASN A 1 88 ? 10.461 10.809 -21.570 1.00 43.44 88 ASN A N 1
ATOM 707 C CA . ASN A 1 88 ? 11.370 11.800 -22.163 1.00 43.44 88 ASN A CA 1
ATOM 708 C C . ASN A 1 88 ? 10.680 12.500 -23.338 1.00 43.44 88 ASN A C 1
ATOM 710 O O . ASN A 1 88 ? 10.053 11.782 -24.150 1.00 43.44 88 ASN A O 1
#